Protein AF-A0A355WAX4-F1 (afdb_monomer)

Mean predicted aligned error: 7.1 Å

pLDDT: mean 77.55, std 11.22, range [40.5, 90.19]

Solvent-accessible surface area (backbone atoms only — not comparable to full-atom values): 4886 Å² total; per-residue (Å²): 41,39,42,82,88,44,53,71,59,51,54,50,40,47,74,73,69,46,84,79,45,56,44,85,72,70,60,65,32,67,39,39,40,35,51,77,84,58,74,89,53,58,77,82,41,64,38,64,47,99,88,49,53,44,80,43,59,52,80,85,41,54,68,71,56,50,50,47,58,65,72,64,64,67,86,67,70,90,119

Radius of gyration: 12.34 Å; Cα contacts (8 Å, |Δi|>4): 91; chains: 1; bounding box: 30×27×33 Å

Structure (mmCIF, N/CA/C/O backbone):
data_AF-A0A355WAX4-F1
#
_entry.id   AF-A0A355WAX4-F1
#
loop_
_atom_site.group_PDB
_atom_site.id
_atom_site.type_symbol
_atom_site.label_atom_id
_atom_site.label_alt_id
_atom_site.label_comp_id
_atom_site.label_asym_id
_atom_site.label_entity_id
_atom_site.label_seq_id
_atom_site.pdbx_PDB_ins_code
_atom_site.Cartn_x
_atom_site.Cartn_y
_atom_site.Cartn_z
_atom_site.occupancy
_atom_site.B_iso_or_equiv
_atom_site.auth_seq_id
_atom_site.auth_comp_id
_atom_site.auth_asym_id
_atom_site.auth_atom_id
_atom_site.pdbx_PDB_model_num
ATOM 1 N N . ALA A 1 1 ? -1.210 -6.354 -0.771 1.00 82.81 1 ALA A N 1
ATOM 2 C CA . ALA A 1 1 ? 0.124 -6.215 -0.164 1.00 82.81 1 ALA A CA 1
ATOM 3 C C . ALA A 1 1 ? 0.576 -4.759 -0.210 1.00 82.81 1 ALA A C 1
ATOM 5 O O . ALA A 1 1 ? 0.349 -4.088 -1.213 1.00 82.81 1 ALA A O 1
ATOM 6 N N . VAL A 1 2 ? 1.178 -4.245 0.862 1.00 83.50 2 VAL A N 1
ATOM 7 C CA . VAL A 1 2 ? 1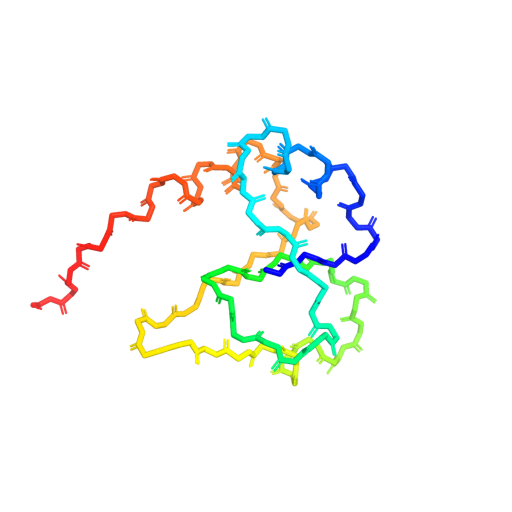.635 -2.845 0.940 1.00 83.50 2 VAL A CA 1
ATOM 8 C C . VAL A 1 2 ? 3.031 -2.795 1.534 1.00 83.50 2 VAL A C 1
ATOM 10 O O . VAL A 1 2 ? 3.281 -3.418 2.558 1.00 83.50 2 VAL A O 1
ATOM 13 N N . ASP A 1 3 ? 3.923 -2.040 0.902 1.00 82.94 3 ASP A N 1
ATOM 14 C CA . ASP A 1 3 ? 5.276 -1.785 1.397 1.00 82.94 3 ASP A CA 1
ATOM 15 C C . ASP A 1 3 ? 5.275 -1.272 2.855 1.00 82.94 3 ASP A C 1
ATOM 17 O O . ASP A 1 3 ? 4.504 -0.378 3.225 1.00 82.94 3 ASP A O 1
ATOM 21 N N . LYS A 1 4 ? 6.167 -1.828 3.684 1.00 78.50 4 LYS A N 1
ATOM 22 C CA . LYS A 1 4 ? 6.341 -1.494 5.107 1.00 78.50 4 LYS A CA 1
ATOM 23 C C . LYS A 1 4 ? 6.651 -0.015 5.336 1.00 78.50 4 LYS A C 1
ATOM 25 O O . LYS A 1 4 ? 6.289 0.528 6.386 1.00 78.50 4 LYS A O 1
ATOM 30 N N . GLU A 1 5 ? 7.298 0.654 4.382 1.00 80.31 5 GLU A N 1
ATOM 31 C CA . GLU A 1 5 ? 7.588 2.087 4.480 1.00 80.31 5 GLU A CA 1
ATOM 32 C C . GLU A 1 5 ? 6.319 2.952 4.366 1.00 80.31 5 GLU A C 1
ATOM 34 O O . GLU A 1 5 ? 6.259 4.059 4.908 1.00 80.31 5 GLU A O 1
ATOM 39 N N . LEU A 1 6 ? 5.247 2.429 3.762 1.00 83.62 6 LEU A N 1
ATOM 40 C CA . LEU A 1 6 ? 3.979 3.126 3.542 1.00 83.62 6 LEU A CA 1
ATOM 41 C C . LEU A 1 6 ? 3.004 2.969 4.722 1.00 83.62 6 LEU A C 1
ATOM 43 O O . LEU A 1 6 ? 1.819 2.671 4.549 1.00 83.62 6 LEU A O 1
ATOM 47 N N . LYS A 1 7 ? 3.475 3.226 5.950 1.00 84.81 7 LYS A N 1
ATOM 48 C CA . LYS A 1 7 ? 2.675 3.071 7.186 1.00 84.81 7 LYS A CA 1
ATOM 49 C C . LYS A 1 7 ? 1.349 3.834 7.158 1.00 84.81 7 LYS A C 1
ATOM 51 O O . LYS A 1 7 ? 0.342 3.337 7.657 1.00 84.81 7 LYS A O 1
ATOM 56 N N . ALA A 1 8 ? 1.336 5.035 6.577 1.00 85.38 8 ALA A N 1
ATOM 57 C CA . ALA A 1 8 ? 0.122 5.840 6.461 1.00 85.38 8 ALA A CA 1
ATOM 58 C C . ALA A 1 8 ? -0.936 5.160 5.574 1.00 85.38 8 ALA A C 1
ATOM 60 O O . ALA A 1 8 ? -2.098 5.083 5.969 1.00 85.38 8 ALA A O 1
ATOM 61 N N . VAL A 1 9 ? -0.519 4.611 4.427 1.00 85.81 9 VAL A N 1
ATOM 62 C CA . VAL A 1 9 ? -1.383 3.863 3.497 1.00 85.81 9 VAL A CA 1
ATOM 63 C C . VAL A 1 9 ? -1.899 2.597 4.166 1.00 85.81 9 VAL A C 1
ATOM 65 O O . VAL A 1 9 ? -3.105 2.368 4.209 1.00 85.81 9 VAL A O 1
ATOM 68 N N . ARG A 1 10 ? -1.000 1.824 4.783 1.00 89.25 10 ARG A N 1
ATOM 69 C CA . ARG A 1 10 ? -1.340 0.595 5.510 1.00 89.25 10 ARG A CA 1
ATOM 70 C C . ARG A 1 10 ? -2.401 0.840 6.581 1.00 89.25 10 ARG A C 1
ATOM 72 O O . ARG A 1 10 ? -3.413 0.150 6.613 1.00 89.25 10 ARG A O 1
ATOM 79 N N . ASN A 1 11 ? -2.208 1.856 7.421 1.00 89.56 11 ASN A N 1
ATOM 80 C CA . ASN A 1 11 ? -3.146 2.176 8.496 1.00 89.56 11 ASN A CA 1
ATOM 81 C C . ASN A 1 11 ? -4.514 2.628 7.977 1.00 89.56 11 ASN A C 1
ATOM 83 O O . ASN A 1 11 ? -5.526 2.318 8.601 1.00 89.56 11 ASN A O 1
ATOM 87 N N . GLN A 1 12 ? -4.563 3.374 6.873 1.00 87.00 12 GLN A N 1
ATOM 88 C CA . GLN A 1 12 ? -5.842 3.772 6.290 1.00 87.00 12 GLN A CA 1
ATOM 89 C C . GLN A 1 12 ? -6.587 2.585 5.685 1.00 87.00 12 GLN A C 1
ATOM 91 O O . GLN A 1 12 ? -7.769 2.415 5.968 1.00 87.00 12 GLN A O 1
ATOM 96 N N . LEU A 1 13 ? -5.896 1.723 4.9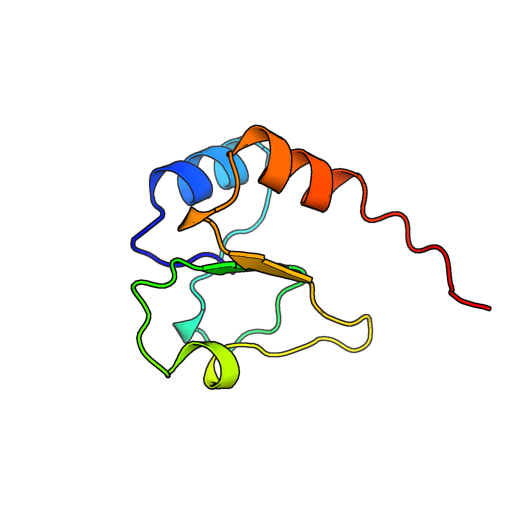39 1.00 87.81 13 LEU A N 1
ATOM 97 C CA . LEU A 1 13 ? -6.499 0.527 4.355 1.00 87.81 13 LEU A CA 1
ATOM 98 C C . LEU A 1 13 ? -7.036 -0.426 5.431 1.00 87.81 13 LEU A C 1
ATOM 100 O O . LEU A 1 13 ? -8.178 -0.868 5.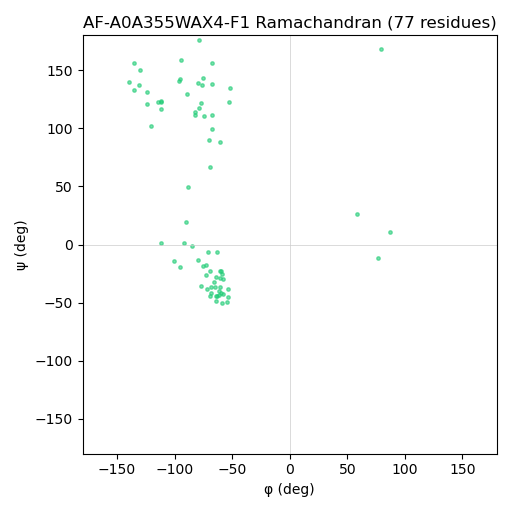333 1.00 87.81 13 LEU A O 1
ATOM 104 N N . LEU A 1 14 ? -6.275 -0.651 6.507 1.00 88.94 14 LEU A N 1
ATOM 105 C CA . LEU A 1 14 ? -6.738 -1.442 7.653 1.00 88.94 14 LEU A CA 1
ATOM 106 C C . LEU A 1 14 ? -7.992 -0.837 8.307 1.00 88.94 14 LEU A C 1
ATOM 108 O O . LEU A 1 14 ? -8.929 -1.562 8.628 1.00 88.94 14 LEU A O 1
ATOM 112 N N . LYS A 1 15 ? -8.053 0.494 8.469 1.00 90.19 15 LYS A N 1
ATOM 113 C CA . LYS A 1 15 ? -9.246 1.185 9.002 1.00 90.19 15 LYS A CA 1
ATOM 114 C C . LYS A 1 15 ? -10.474 1.049 8.102 1.00 90.19 15 LYS A C 1
ATOM 116 O O . LYS A 1 15 ? -11.592 1.116 8.600 1.00 90.19 15 LYS A O 1
ATOM 121 N N . MET A 1 16 ? -10.267 0.882 6.801 1.00 85.12 16 MET A N 1
ATOM 122 C CA . MET A 1 16 ? -11.331 0.670 5.819 1.00 85.12 16 MET A CA 1
ATOM 123 C C . MET A 1 16 ? -11.754 -0.802 5.706 1.00 85.12 16 MET A C 1
ATOM 125 O O . MET A 1 16 ? -12.666 -1.104 4.944 1.00 85.12 16 MET A O 1
ATOM 129 N N . GLY A 1 17 ? -11.125 -1.706 6.467 1.00 87.94 17 GLY A N 1
ATOM 130 C CA . GLY A 1 17 ? -11.446 -3.133 6.480 1.00 87.94 17 GLY A CA 1
ATOM 131 C C . GLY A 1 17 ? -10.718 -3.961 5.421 1.00 87.94 17 GLY A C 1
ATOM 132 O O . GLY A 1 17 ? -11.061 -5.125 5.238 1.00 87.94 17 GLY A O 1
ATOM 133 N N . TYR A 1 18 ? -9.719 -3.398 4.733 1.00 87.19 18 TYR A N 1
ATOM 134 C CA . TYR A 1 18 ? -8.876 -4.178 3.827 1.00 87.19 18 TYR A CA 1
ATOM 135 C C . TYR A 1 18 ? -7.888 -5.042 4.606 1.00 87.19 18 TYR A C 1
ATOM 137 O O . TYR A 1 18 ? -7.293 -4.605 5.595 1.00 87.19 18 TYR A O 1
ATOM 145 N N . GLU A 1 19 ? -7.638 -6.240 4.092 1.00 87.62 19 GLU A N 1
ATOM 146 C CA . GLU A 1 19 ? -6.528 -7.068 4.536 1.00 87.62 19 GLU A CA 1
ATOM 147 C C . GLU A 1 19 ? -5.217 -6.546 3.932 1.00 87.62 19 GLU A C 1
ATOM 149 O O . GLU A 1 19 ? -5.066 -6.424 2.712 1.00 87.62 19 GLU A O 1
ATOM 154 N N . VAL A 1 20 ? -4.256 -6.200 4.793 1.00 88.44 20 VAL A N 1
ATOM 155 C CA . VAL A 1 20 ? -2.965 -5.651 4.366 1.00 88.44 20 VAL A CA 1
ATOM 156 C C . VAL A 1 20 ? -1.821 -6.542 4.832 1.00 88.44 20 VAL A C 1
ATOM 158 O O . VAL A 1 20 ? -1.392 -6.472 5.982 1.00 88.44 20 VAL A O 1
ATOM 161 N N . ILE A 1 21 ? -1.302 -7.327 3.893 1.00 88.44 21 ILE A N 1
ATOM 162 C CA . ILE A 1 21 ? -0.122 -8.185 4.063 1.00 88.44 21 ILE A CA 1
ATOM 163 C C . ILE A 1 21 ? 1.166 -7.501 3.590 1.00 88.44 21 ILE A C 1
ATOM 165 O O . ILE A 1 21 ? 1.118 -6.582 2.755 1.00 88.44 21 ILE A O 1
ATOM 169 N N . ASP A 1 22 ? 2.313 -7.972 4.078 1.00 84.12 22 ASP A N 1
ATOM 170 C CA . ASP A 1 22 ? 3.615 -7.516 3.597 1.00 84.12 22 ASP A CA 1
ATOM 171 C C . ASP A 1 22 ? 3.980 -8.206 2.262 1.00 84.12 22 ASP A C 1
ATOM 173 O O . ASP A 1 22 ? 3.775 -9.411 2.110 1.00 84.12 22 ASP A O 1
ATOM 177 N N . PRO A 1 23 ? 4.560 -7.488 1.277 1.00 77.88 23 PRO A N 1
ATOM 178 C CA . PRO A 1 23 ? 4.970 -8.079 -0.003 1.00 77.88 23 PRO A CA 1
ATOM 179 C C . PRO A 1 23 ? 5.987 -9.226 0.135 1.00 77.88 23 PRO A C 1
ATOM 181 O O . PRO A 1 23 ? 6.059 -10.096 -0.727 1.00 77.88 23 PRO A O 1
ATOM 184 N N . GLU A 1 24 ? 6.763 -9.241 1.222 1.00 78.12 24 GLU A N 1
ATOM 185 C CA . GLU A 1 24 ? 7.769 -10.271 1.523 1.00 78.12 24 GLU A CA 1
ATOM 186 C C . GLU A 1 24 ? 7.158 -11.614 1.951 1.00 78.12 24 GLU A C 1
ATOM 188 O O . GLU A 1 24 ? 7.834 -12.639 1.888 1.00 78.12 24 GLU A O 1
ATOM 193 N N . GLU A 1 25 ? 5.881 -11.643 2.347 1.00 76.31 25 GLU A N 1
ATOM 194 C CA . GLU A 1 25 ? 5.199 -12.875 2.770 1.00 76.31 25 GLU A CA 1
ATOM 195 C C . GLU A 1 25 ? 4.929 -13.835 1.601 1.00 76.31 25 GLU A C 1
ATOM 197 O O . GLU A 1 25 ? 4.523 -14.977 1.805 1.00 76.31 25 GLU A O 1
ATOM 202 N N . ASN A 1 26 ? 5.209 -13.408 0.363 1.00 70.88 26 ASN A N 1
ATOM 203 C CA . ASN A 1 26 ? 5.133 -14.234 -0.840 1.00 70.88 26 ASN A CA 1
ATOM 204 C C . ASN A 1 26 ? 3.735 -14.845 -1.086 1.00 70.88 26 ASN A C 1
ATOM 206 O O . ASN A 1 26 ? 3.604 -15.897 -1.726 1.00 70.88 26 ASN A O 1
ATOM 210 N N . VAL A 1 27 ? 2.700 -14.172 -0.581 1.00 80.56 27 VAL A N 1
ATOM 211 C CA . VAL A 1 27 ? 1.279 -14.477 -0.779 1.00 80.56 27 VAL A CA 1
ATOM 212 C C . VAL A 1 27 ? 0.751 -13.626 -1.936 1.00 80.56 27 VAL A C 1
ATOM 214 O O . VAL A 1 27 ? 1.163 -12.477 -2.100 1.00 80.56 27 VAL A O 1
ATOM 217 N N . ALA A 1 28 ? -0.134 -14.197 -2.757 1.00 81.81 28 ALA A N 1
ATOM 218 C CA . ALA A 1 28 ? -0.786 -13.462 -3.837 1.00 81.81 28 ALA A CA 1
ATOM 219 C C . ALA A 1 28 ? -1.734 -12.401 -3.264 1.00 81.81 28 ALA A C 1
ATOM 221 O O . ALA A 1 28 ? -2.469 -12.670 -2.317 1.00 81.81 28 ALA A O 1
ATOM 222 N N . ALA A 1 29 ? -1.731 -11.207 -3.852 1.00 83.69 29 ALA A N 1
ATOM 223 C CA . ALA A 1 29 ? -2.619 -10.126 -3.446 1.00 83.69 29 ALA A CA 1
ATOM 224 C C . ALA A 1 29 ? -3.338 -9.515 -4.646 1.00 83.69 29 ALA A C 1
ATOM 226 O O . ALA A 1 29 ? -2.782 -9.420 -5.740 1.00 83.69 29 ALA A O 1
ATOM 227 N N . ASP A 1 30 ? -4.544 -9.008 -4.407 1.00 84.75 30 ASP A N 1
ATOM 228 C CA . ASP A 1 30 ? -5.329 -8.310 -5.429 1.00 84.75 30 ASP A CA 1
ATOM 229 C C . ASP A 1 30 ? -4.689 -6.993 -5.869 1.00 84.75 30 ASP A C 1
ATOM 231 O O . ASP A 1 30 ? -4.796 -6.595 -7.031 1.00 84.75 30 ASP A O 1
ATOM 235 N N . ALA A 1 31 ? -4.001 -6.327 -4.940 1.00 86.19 31 ALA A N 1
ATOM 236 C CA . ALA A 1 31 ? -3.252 -5.112 -5.199 1.00 86.19 31 ALA A CA 1
ATOM 237 C C . ALA A 1 31 ? -1.921 -5.102 -4.442 1.00 86.19 31 ALA A C 1
ATOM 239 O O . ALA A 1 31 ? -1.860 -5.474 -3.266 1.00 86.19 31 ALA A O 1
ATOM 240 N N . TYR A 1 32 ? -0.867 -4.625 -5.099 1.00 87.75 32 TYR A N 1
ATOM 241 C CA . TYR A 1 32 ? 0.429 -4.326 -4.510 1.00 87.75 32 TYR A CA 1
ATOM 242 C C . TYR A 1 32 ? 0.679 -2.829 -4.585 1.00 87.75 32 TYR A C 1
ATOM 244 O O . TYR A 1 32 ? 0.692 -2.238 -5.665 1.00 87.75 32 TYR A O 1
ATOM 252 N N . ILE A 1 33 ? 0.902 -2.226 -3.425 1.00 87.50 33 ILE A N 1
ATOM 253 C CA . ILE A 1 33 ? 1.201 -0.805 -3.299 1.00 87.50 33 ILE A CA 1
ATOM 254 C C . ILE A 1 33 ? 2.644 -0.667 -2.830 1.00 87.50 33 ILE A C 1
ATOM 256 O O . ILE A 1 33 ? 3.005 -1.212 -1.785 1.00 87.50 33 ILE A O 1
ATOM 260 N N . TYR A 1 34 ? 3.459 0.053 -3.596 1.00 85.69 34 TYR A N 1
ATOM 261 C CA . TYR A 1 34 ? 4.895 0.175 -3.349 1.00 85.69 34 TYR A CA 1
ATOM 262 C C . TYR A 1 34 ? 5.393 1.607 -3.472 1.00 85.69 34 TYR A C 1
ATOM 264 O O . TYR A 1 34 ? 4.782 2.425 -4.157 1.00 85.69 34 TYR A O 1
ATOM 272 N N . SER A 1 35 ? 6.516 1.894 -2.819 1.00 83.25 35 SER A N 1
ATOM 273 C CA . SER A 1 35 ? 7.311 3.094 -3.066 1.00 83.25 35 SER A CA 1
ATOM 274 C C . SER A 1 35 ? 8.451 2.750 -4.030 1.00 83.25 35 SER A C 1
ATOM 276 O O . SER A 1 35 ? 9.075 1.695 -3.923 1.00 83.25 35 SER A O 1
ATOM 278 N N . ALA A 1 36 ? 8.762 3.640 -4.971 1.00 72.50 36 ALA A N 1
ATOM 279 C CA . ALA A 1 36 ? 9.912 3.550 -5.871 1.00 72.50 36 ALA A CA 1
ATOM 280 C C . ALA A 1 36 ? 11.263 3.594 -5.133 1.00 72.50 36 ALA A C 1
ATOM 282 O O . ALA A 1 36 ? 12.301 3.352 -5.745 1.00 72.50 36 ALA A O 1
ATOM 283 N N . LYS A 1 37 ? 11.266 3.836 -3.815 1.00 67.06 37 LYS A N 1
ATOM 284 C CA . LYS A 1 37 ? 12.422 3.568 -2.947 1.00 67.06 37 LYS A CA 1
ATOM 285 C C . LYS A 1 37 ? 12.830 2.094 -2.927 1.00 67.06 37 LYS A C 1
ATOM 287 O O . LYS A 1 37 ? 13.995 1.799 -2.654 1.00 67.06 37 LYS A O 1
ATOM 292 N N . ILE A 1 38 ? 11.922 1.174 -3.264 1.00 63.34 38 ILE A N 1
ATOM 293 C CA . ILE A 1 38 ? 12.271 -0.219 -3.544 1.00 63.34 38 ILE A CA 1
ATOM 294 C C . ILE A 1 38 ? 13.039 -0.263 -4.872 1.00 63.34 38 ILE A C 1
ATOM 296 O O . ILE A 1 38 ? 12.474 -0.414 -5.955 1.00 63.34 38 ILE A O 1
ATOM 300 N N . ASN A 1 39 ? 14.363 -0.146 -4.787 1.00 56.12 39 ASN A N 1
ATOM 301 C CA . ASN A 1 39 ? 15.254 -0.337 -5.924 1.00 56.12 39 ASN A CA 1
ATOM 302 C C . ASN A 1 39 ? 15.236 -1.811 -6.371 1.00 56.12 39 ASN A C 1
ATOM 304 O O . ASN A 1 39 ? 15.734 -2.695 -5.678 1.00 56.12 39 ASN A O 1
ATOM 308 N N . GLY A 1 40 ? 14.670 -2.072 -7.553 1.00 57.62 40 GLY A N 1
ATOM 309 C CA . GLY A 1 40 ? 14.938 -3.260 -8.380 1.00 57.62 40 GLY A CA 1
ATOM 310 C C . GLY A 1 40 ? 14.307 -4.598 -7.969 1.00 57.62 40 GLY A C 1
ATOM 311 O O . GLY A 1 40 ? 14.327 -5.526 -8.771 1.00 57.62 40 GLY A O 1
ATOM 312 N N . GLY A 1 41 ? 13.726 -4.723 -6.771 1.00 64.31 41 GLY A N 1
ATOM 313 C CA . GLY A 1 41 ? 13.208 -6.004 -6.257 1.00 64.31 41 GLY A CA 1
ATOM 314 C C . GLY A 1 41 ? 11.696 -6.222 -6.368 1.00 64.31 41 GLY A C 1
ATOM 315 O O . GLY A 1 41 ? 11.237 -7.349 -6.207 1.00 64.31 41 GLY A O 1
ATOM 316 N N . PHE A 1 42 ? 10.910 -5.178 -6.646 1.00 68.94 42 PHE A N 1
ATOM 317 C CA . PHE A 1 42 ? 9.450 -5.237 -6.511 1.00 68.94 42 PHE A CA 1
ATOM 318 C C . PHE A 1 42 ? 8.786 -6.286 -7.417 1.00 68.94 42 PHE A C 1
ATOM 320 O O . PHE A 1 42 ? 7.916 -7.022 -6.963 1.00 68.94 42 PHE A O 1
ATOM 327 N N . ASN A 1 43 ? 9.245 -6.432 -8.664 1.00 68.19 43 ASN A N 1
ATOM 328 C CA . ASN A 1 43 ? 8.683 -7.412 -9.602 1.00 68.19 43 ASN A CA 1
ATOM 329 C C . ASN A 1 43 ? 8.803 -8.861 -9.106 1.00 68.19 43 ASN A C 1
ATOM 331 O O . ASN A 1 43 ? 7.955 -9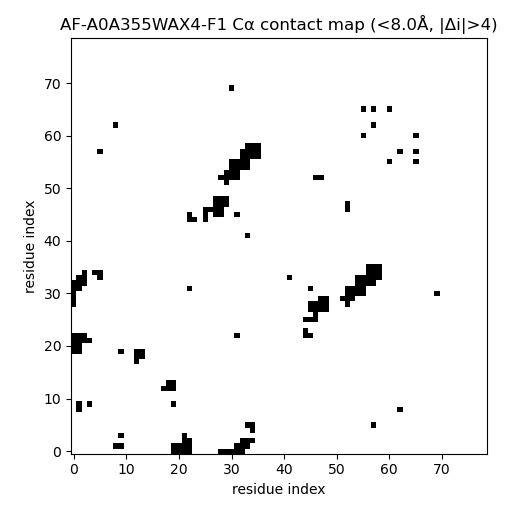.681 -9.434 1.00 68.19 43 ASN A O 1
ATOM 335 N N . ASN A 1 44 ? 9.817 -9.169 -8.291 1.00 71.44 44 ASN A N 1
ATOM 336 C CA . ASN A 1 44 ? 10.004 -10.507 -7.722 1.00 71.44 44 ASN A CA 1
ATOM 337 C C . ASN A 1 44 ? 9.089 -10.771 -6.514 1.00 71.44 44 ASN A C 1
ATOM 339 O O . ASN A 1 44 ? 8.972 -11.913 -6.079 1.00 71.44 44 ASN A O 1
ATOM 343 N N . LEU A 1 45 ? 8.466 -9.723 -5.966 1.00 73.25 45 LEU A N 1
ATOM 344 C CA . LEU A 1 45 ? 7.539 -9.796 -4.834 1.00 73.25 45 LEU A CA 1
ATOM 345 C C . LEU A 1 45 ? 6.079 -9.870 -5.291 1.00 73.25 45 LEU A C 1
ATOM 347 O O . LEU A 1 45 ? 5.209 -10.276 -4.522 1.00 73.25 45 LEU A O 1
ATOM 351 N N . VAL A 1 46 ? 5.794 -9.479 -6.536 1.00 76.88 46 VAL A N 1
ATOM 352 C CA . VAL A 1 46 ? 4.439 -9.514 -7.083 1.00 76.88 46 VAL A CA 1
ATOM 353 C C . VAL A 1 46 ? 4.086 -10.936 -7.494 1.00 76.88 46 VAL A C 1
ATOM 355 O O . VAL A 1 46 ? 4.662 -11.502 -8.422 1.00 76.88 46 VAL A O 1
ATOM 358 N N . LYS A 1 47 ? 3.065 -11.491 -6.844 1.00 76.38 47 LYS A N 1
ATOM 359 C CA . LYS A 1 47 ? 2.373 -12.695 -7.293 1.00 76.38 47 LYS A CA 1
ATOM 360 C C . LYS A 1 47 ? 0.966 -12.334 -7.730 1.00 76.38 47 LYS A C 1
ATOM 362 O O . LYS A 1 47 ? 0.146 -11.905 -6.919 1.00 76.38 47 LYS A O 1
ATOM 367 N N . ALA A 1 48 ? 0.689 -12.538 -9.012 1.00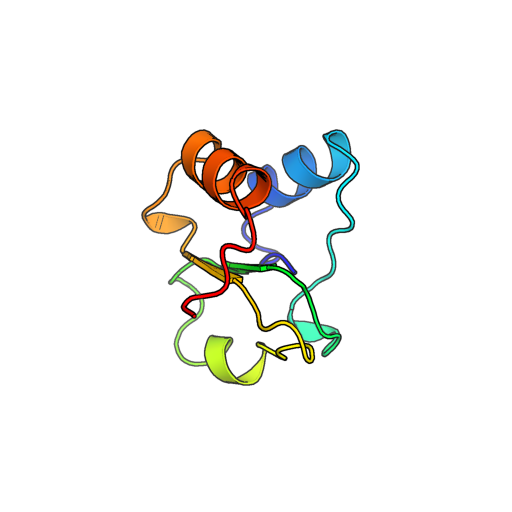 68.31 48 ALA A N 1
ATOM 368 C CA . ALA A 1 48 ? -0.661 -12.420 -9.532 1.00 68.31 48 ALA A CA 1
ATOM 369 C C . ALA A 1 48 ? -1.488 -13.655 -9.153 1.00 68.31 48 ALA A C 1
ATOM 371 O O . ALA A 1 48 ? -1.000 -14.784 -9.229 1.00 68.31 48 ALA A O 1
ATOM 372 N N . ASN A 1 49 ? -2.737 -13.434 -8.745 1.00 70.75 49 ASN A N 1
ATOM 373 C CA . ASN A 1 49 ? -3.750 -14.484 -8.721 1.00 70.75 49 ASN A CA 1
ATOM 374 C C . ASN A 1 49 ? -4.306 -14.701 -10.145 1.00 70.75 49 ASN A C 1
ATOM 376 O O . ASN A 1 49 ? -3.940 -13.985 -11.082 1.00 70.75 49 ASN A O 1
ATOM 380 N N . ASN A 1 50 ? -5.183 -15.695 -10.314 1.00 71.12 50 ASN A N 1
ATOM 381 C CA . ASN A 1 50 ? -5.784 -16.021 -11.616 1.00 71.12 50 ASN A CA 1
ATOM 382 C C . ASN A 1 50 ? -6.590 -14.8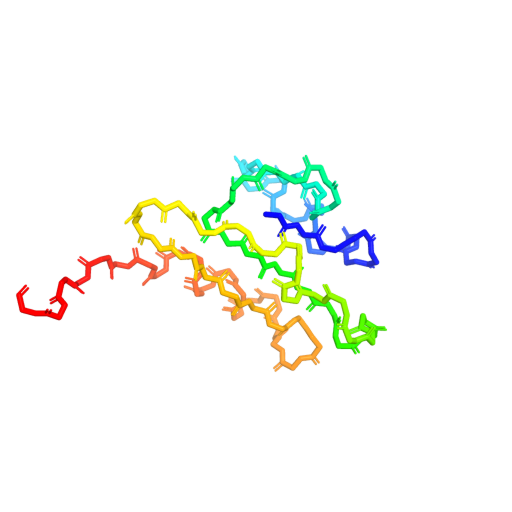59 -12.223 1.00 71.12 50 ASN A C 1
ATOM 384 O O . ASN A 1 50 ? -6.741 -14.803 -13.440 1.00 71.12 50 ASN A O 1
ATOM 388 N N . ASP A 1 51 ? -7.046 -13.920 -11.393 1.00 71.69 51 ASP A N 1
ATOM 389 C CA . ASP A 1 51 ? -7.829 -12.754 -11.811 1.00 71.69 51 ASP A CA 1
ATOM 390 C C . ASP A 1 51 ? -6.944 -11.524 -12.114 1.00 71.69 51 ASP A C 1
ATOM 392 O O . ASP A 1 51 ? -7.415 -10.454 -12.505 1.00 71.69 51 ASP A O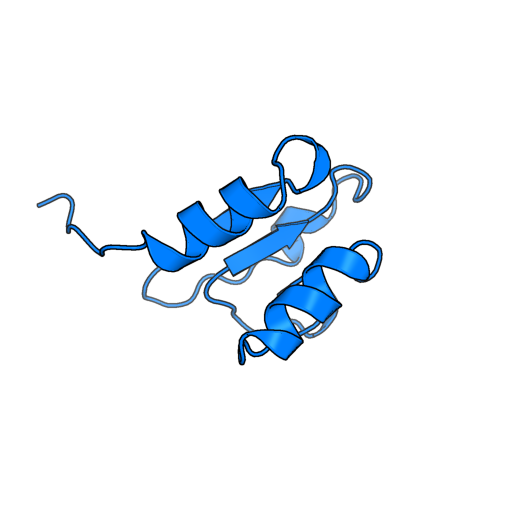 1
ATOM 396 N N . GLY A 1 52 ? -5.625 -11.681 -11.986 1.00 75.62 52 GLY A N 1
ATOM 397 C CA . GLY A 1 52 ? -4.654 -10.624 -12.201 1.00 75.62 52 GLY A CA 1
ATOM 398 C C . GLY A 1 52 ? -4.525 -9.672 -11.013 1.00 75.62 52 GLY A C 1
ATOM 399 O O . GLY A 1 52 ? -5.318 -9.633 -10.073 1.00 75.62 52 GLY A O 1
ATOM 400 N N . CYS A 1 53 ? -3.486 -8.850 -11.058 1.00 80.56 53 CYS A N 1
ATOM 401 C CA . CYS A 1 53 ? -3.044 -8.081 -9.908 1.00 80.56 53 CYS A CA 1
ATOM 402 C C . CYS A 1 53 ? -2.830 -6.609 -10.258 1.00 80.56 53 CYS A C 1
ATOM 404 O O . CYS A 1 53 ? -2.262 -6.288 -11.303 1.00 80.56 53 CYS A O 1
ATOM 406 N N . LEU A 1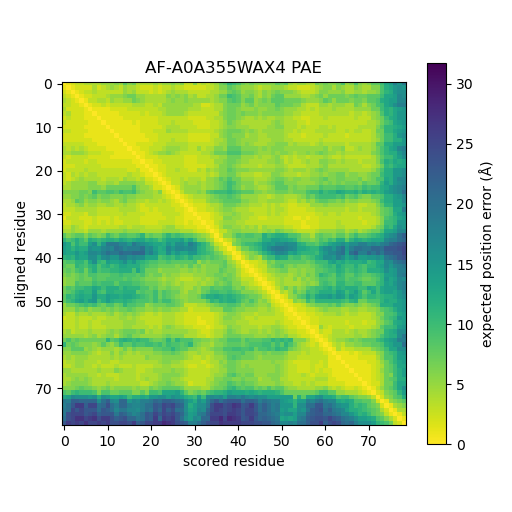 54 ? -3.277 -5.713 -9.376 1.00 84.44 54 LEU A N 1
ATOM 407 C CA . LEU A 1 54 ? -3.087 -4.278 -9.527 1.00 84.44 54 LEU A CA 1
ATOM 408 C C . LEU A 1 54 ? -1.771 -3.834 -8.886 1.00 84.44 54 LEU A C 1
ATOM 410 O O . LEU A 1 54 ? -1.521 -4.094 -7.716 1.00 84.44 54 LEU A O 1
ATOM 414 N N . ILE A 1 55 ? -0.955 -3.094 -9.625 1.00 85.31 55 ILE A N 1
ATOM 415 C CA . ILE A 1 55 ? 0.302 -2.539 -9.123 1.00 85.31 55 ILE A CA 1
ATOM 416 C C . ILE A 1 55 ? 0.161 -1.019 -9.033 1.00 85.31 55 ILE A C 1
ATOM 418 O O . ILE A 1 55 ? -0.119 -0.362 -10.034 1.00 85.31 55 ILE A O 1
ATOM 422 N N . ILE A 1 56 ? 0.363 -0.452 -7.841 1.00 85.75 56 ILE A N 1
ATOM 423 C CA . ILE A 1 56 ? 0.242 0.987 -7.592 1.00 85.75 56 ILE A CA 1
ATOM 424 C C . ILE A 1 56 ? 1.538 1.529 -6.992 1.00 85.75 56 ILE A C 1
ATOM 426 O O . ILE A 1 56 ? 1.945 1.137 -5.901 1.00 85.75 56 ILE A O 1
ATOM 430 N N . ASN A 1 57 ? 2.146 2.498 -7.674 1.00 85.38 57 ASN A N 1
ATOM 431 C CA . ASN A 1 57 ? 3.240 3.287 -7.116 1.00 85.38 57 ASN A CA 1
ATOM 432 C C . ASN A 1 57 ? 2.673 4.416 -6.237 1.00 85.38 57 ASN A C 1
ATOM 434 O O . ASN A 1 57 ? 2.010 5.322 -6.746 1.00 85.38 57 ASN A O 1
ATOM 438 N N . ALA A 1 58 ? 2.929 4.369 -4.934 1.00 84.81 58 ALA A N 1
ATOM 439 C CA . ALA A 1 58 ? 2.453 5.354 -3.969 1.00 84.81 58 ALA A CA 1
ATOM 440 C C . ALA A 1 58 ? 3.213 6.689 -4.018 1.00 84.81 58 ALA A C 1
ATOM 442 O O . ALA A 1 58 ? 2.683 7.690 -3.551 1.00 84.81 58 ALA A O 1
ATOM 443 N N . ASP A 1 59 ? 4.411 6.747 -4.606 1.00 80.88 59 ASP A N 1
ATOM 444 C CA . ASP A 1 59 ? 5.206 7.986 -4.631 1.00 80.88 59 ASP A CA 1
ATOM 445 C C . ASP A 1 59 ? 4.633 9.042 -5.582 1.00 80.88 59 ASP A C 1
ATOM 447 O O . ASP A 1 59 ? 4.852 10.238 -5.405 1.00 80.88 59 ASP A O 1
ATOM 451 N N . ILE A 1 60 ? 3.900 8.599 -6.605 1.00 78.75 60 ILE A N 1
ATOM 452 C CA . ILE A 1 60 ? 3.327 9.462 -7.648 1.00 78.75 60 ILE A CA 1
ATOM 453 C C . ILE A 1 60 ? 1.796 9.542 -7.581 1.00 78.75 60 ILE A C 1
ATOM 455 O O . ILE A 1 60 ? 1.171 10.183 -8.428 1.00 78.75 60 ILE A O 1
ATOM 459 N N . ASN A 1 61 ? 1.169 8.873 -6.609 1.00 78.69 61 ASN A N 1
ATOM 460 C CA . ASN A 1 61 ? -0.281 8.846 -6.446 1.00 78.69 61 ASN A CA 1
ATOM 461 C C . ASN A 1 61 ? -0.671 9.321 -5.046 1.00 78.69 61 ASN A C 1
ATOM 463 O O . ASN A 1 61 ? -0.148 8.840 -4.046 1.00 78.69 61 ASN A O 1
ATOM 467 N N . SER A 1 62 ? -1.636 10.239 -4.971 1.00 82.44 62 SER A N 1
ATOM 468 C CA . SER A 1 62 ? -2.245 10.610 -3.695 1.00 82.44 62 SER A CA 1
ATOM 469 C C . SER A 1 62 ? -3.058 9.448 -3.126 1.00 82.44 62 SER A C 1
ATOM 471 O O . SER A 1 62 ? -3.547 8.588 -3.860 1.00 82.44 62 SER A O 1
ATOM 473 N N . MET A 1 63 ? -3.253 9.454 -1.809 1.00 81.50 63 MET A N 1
ATOM 474 C CA . MET A 1 63 ? -4.054 8.445 -1.119 1.00 81.50 63 MET A CA 1
ATOM 475 C C . MET A 1 63 ? -5.463 8.302 -1.702 1.00 81.50 63 MET A C 1
ATOM 477 O O . MET A 1 63 ? -5.905 7.190 -1.970 1.00 81.50 63 MET A O 1
ATOM 481 N N . ASP A 1 64 ? -6.139 9.418 -1.976 1.00 83.44 64 ASP A N 1
ATOM 482 C CA . ASP A 1 64 ? -7.487 9.402 -2.555 1.00 83.44 64 ASP A CA 1
ATOM 483 C C . ASP A 1 64 ? -7.505 8.707 -3.918 1.00 83.44 64 ASP A C 1
ATOM 485 O O . ASP A 1 64 ? -8.431 7.967 -4.238 1.00 83.44 64 ASP A O 1
ATOM 489 N N . LYS A 1 65 ? -6.443 8.886 -4.711 1.00 83.00 65 LYS A N 1
ATOM 490 C CA . LYS A 1 65 ? -6.294 8.231 -6.010 1.00 83.00 65 LYS A CA 1
ATOM 491 C C . LYS A 1 65 ? -6.012 6.736 -5.866 1.00 83.00 65 LYS A C 1
ATOM 493 O O 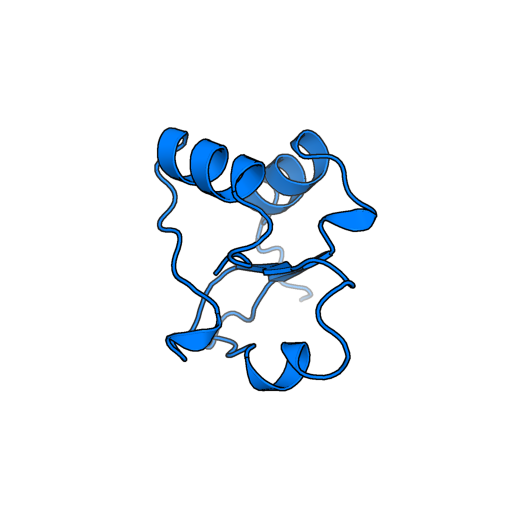. LYS A 1 65 ? -6.543 5.947 -6.647 1.00 83.00 65 LYS A O 1
ATOM 498 N N . ILE A 1 66 ? -5.218 6.335 -4.872 1.00 85.25 66 ILE A N 1
ATOM 499 C CA . ILE A 1 66 ? -4.998 4.920 -4.529 1.00 85.25 66 ILE A CA 1
ATOM 500 C C . ILE A 1 66 ? -6.341 4.269 -4.185 1.00 85.25 66 ILE A C 1
ATOM 502 O O . ILE A 1 66 ? -6.697 3.252 -4.775 1.00 85.25 66 ILE A O 1
ATOM 506 N N . LEU A 1 67 ? -7.118 4.892 -3.296 1.00 82.62 67 LEU A N 1
ATOM 507 C CA . LEU A 1 67 ? -8.425 4.393 -2.876 1.00 82.62 67 LEU A CA 1
ATOM 508 C C . LEU A 1 67 ? -9.425 4.343 -4.027 1.00 82.62 67 LEU A C 1
ATOM 510 O O . LEU A 1 67 ? -10.088 3.325 -4.195 1.00 82.62 67 LEU A O 1
ATOM 514 N N . TYR A 1 68 ? -9.479 5.388 -4.854 1.00 83.69 68 TYR A N 1
ATOM 515 C CA . TYR A 1 68 ? -10.308 5.408 -6.056 1.00 83.69 68 TYR A CA 1
ATOM 516 C C . TYR A 1 68 ? -9.960 4.253 -6.999 1.00 83.69 68 TYR A C 1
ATOM 518 O O . TYR A 1 68 ? -10.846 3.595 -7.531 1.00 83.69 68 TYR A O 1
ATOM 526 N N . THR A 1 69 ? -8.669 3.968 -7.188 1.00 83.12 69 THR A N 1
ATOM 527 C CA . THR A 1 69 ? -8.225 2.872 -8.063 1.00 83.12 69 THR A CA 1
ATOM 528 C C . THR A 1 69 ? -8.598 1.505 -7.480 1.00 83.12 69 THR A C 1
ATOM 530 O O . THR A 1 69 ? -8.984 0.607 -8.224 1.00 83.12 69 THR A O 1
ATOM 533 N N . LEU A 1 70 ? -8.531 1.351 -6.153 1.00 82.62 70 LEU A N 1
ATOM 534 C CA . LEU A 1 70 ? -8.958 0.131 -5.463 1.00 82.62 70 LEU A CA 1
ATOM 535 C C . LEU A 1 70 ? -10.481 -0.065 -5.526 1.00 82.62 70 LEU A C 1
ATOM 537 O O . LEU A 1 70 ? -10.934 -1.179 -5.773 1.00 82.62 70 LEU A O 1
ATOM 541 N N . SER A 1 71 ? -11.270 1.000 -5.346 1.00 76.88 71 SER A N 1
ATOM 542 C CA . SER A 1 71 ? -12.739 0.936 -5.336 1.00 76.88 71 SER A CA 1
ATOM 543 C C . SER A 1 71 ? -13.344 0.806 -6.729 1.00 76.88 71 SER A C 1
ATOM 545 O O . SER A 1 71 ? -14.344 0.119 -6.907 1.00 76.88 71 SER A O 1
ATOM 547 N N . ASN A 1 72 ? -12.743 1.457 -7.728 1.00 70.94 72 ASN A N 1
ATOM 548 C CA . ASN A 1 72 ? -13.235 1.461 -9.104 1.00 70.94 72 ASN A CA 1
ATOM 549 C C . ASN A 1 72 ? -12.661 0.318 -9.940 1.00 70.94 72 ASN A C 1
ATOM 551 O O . ASN A 1 72 ? -12.729 0.369 -11.170 1.00 70.94 72 ASN A O 1
ATOM 555 N N . ARG A 1 73 ? -12.146 -0.737 -9.299 1.00 65.62 73 ARG A N 1
ATOM 556 C CA . ARG A 1 73 ? -11.860 -2.013 -9.955 1.00 65.62 73 ARG A CA 1
ATOM 557 C C . ARG A 1 73 ? -13.185 -2.690 -10.341 1.00 65.62 73 ARG A C 1
ATOM 559 O O . ARG A 1 73 ? -13.569 -3.719 -9.800 1.00 65.62 73 ARG A O 1
ATOM 566 N N . ILE A 1 74 ? -13.911 -2.086 -11.278 1.00 53.91 74 ILE A N 1
ATOM 567 C CA . ILE A 1 74 ? -14.965 -2.745 -12.033 1.00 53.91 74 ILE A CA 1
ATOM 568 C C . ILE A 1 74 ? -14.213 -3.629 -13.020 1.00 53.91 74 ILE A C 1
ATOM 570 O O . ILE A 1 74 ? -13.537 -3.126 -13.918 1.00 53.91 74 ILE A O 1
ATOM 574 N N . TYR A 1 75 ? -14.284 -4.945 -12.823 1.00 54.75 75 TYR A N 1
ATOM 575 C CA . TYR A 1 75 ? -13.977 -5.896 -13.883 1.00 54.75 75 TYR A CA 1
ATOM 576 C C . TYR A 1 75 ? -14.957 -5.627 -15.025 1.00 54.75 75 TYR A C 1
ATOM 578 O O . TYR A 1 75 ? -16.042 -6.194 -15.079 1.00 54.75 75 TYR A O 1
ATOM 586 N N . THR A 1 76 ? -14.604 -4.718 -15.923 1.00 43.34 76 THR A N 1
ATOM 587 C CA . THR A 1 76 ? -15.060 -4.806 -17.303 1.00 43.34 76 THR A CA 1
ATOM 588 C C . THR A 1 76 ? -14.113 -5.783 -17.974 1.00 43.34 76 THR A C 1
ATOM 590 O O . THR A 1 76 ? -12.930 -5.453 -18.113 1.00 43.34 76 THR A O 1
ATOM 593 N N . PRO A 1 77 ? -14.583 -6.978 -18.365 1.00 40.50 77 PRO A N 1
ATOM 594 C CA . PRO A 1 77 ? -13.851 -7.787 -19.316 1.00 40.50 77 PRO A CA 1
ATOM 595 C C . PRO A 1 77 ? -13.583 -6.895 -20.525 1.00 40.50 77 PRO A C 1
ATOM 597 O O . PRO A 1 77 ? -14.502 -6.300 -21.095 1.00 40.50 77 PRO A O 1
ATOM 600 N N . LEU A 1 78 ? -12.312 -6.732 -20.881 1.00 49.12 78 LEU A N 1
ATOM 601 C CA . LEU A 1 78 ? -12.004 -6.405 -22.259 1.00 49.12 78 LEU A CA 1
ATOM 602 C C . LEU A 1 78 ? -12.385 -7.671 -23.025 1.00 49.12 78 LEU A C 1
ATOM 604 O O . LEU A 1 78 ? -11.615 -8.628 -23.008 1.00 49.12 78 LEU A O 1
ATOM 608 N N . PHE A 1 79 ? -13.578 -7.623 -23.627 1.00 51.69 79 PHE A N 1
ATOM 609 C CA . PHE A 1 79 ? -14.256 -8.665 -24.413 1.00 51.69 79 PHE A CA 1
ATOM 610 C C . PHE A 1 79 ? -15.062 -9.692 -23.607 1.00 51.69 79 PHE A C 1
ATOM 612 O O . PHE A 1 79 ? -14.521 -10.303 -22.661 1.00 51.69 79 PHE A O 1
#

Nearest PDB structures (foldseek):
  7qij-assembly2_RA  TM=3.401E-01  e=2.725E+00  Yersinia enterocolitica

Foldseek 3Di:
DEDPVPVVLQVVCVVVVDDDDHLVVLDADQEYEYEPVPPPCNVVSHDADPVGHHYHHPVPDDSVRVVCVVVPPPPPPPD

Sequence (79 aa):
AVDKELKAVRNQLLKMGYEVIDPEENVAADAYIYSAKINGGFNNLVKANNDGCLIINADINSMDKILYTLSNRIYTPLF

Secondary structure (DSSP, 8-state):
-B-TT-HHHHHHHHHTT-----GGG----SEEEE-TTS-S-GGGT----TT--EEEETTSS-HHHHHHHHHT-------